Protein AF-A0A3D4MZU9-F1 (afdb_monomer)

pLDDT: mean 85.78, std 11.9, range [42.62, 98.44]

Solvent-accessible surface area (backbone atoms only — not comparable to full-atom values): 7388 Å² total; per-residue (Å²): 130,83,87,78,62,88,50,72,65,44,49,51,49,54,49,51,52,51,52,34,48,52,43,51,52,51,44,34,46,37,41,70,75,66,67,46,48,72,67,57,45,44,50,48,38,36,73,75,36,72,46,56,67,74,60,46,55,53,49,51,52,49,32,68,32,83,90,38,40,87,47,55,64,51,58,54,53,51,51,50,55,53,49,53,52,51,60,75,42,56,84,45,66,69,53,43,52,52,51,52,44,58,66,61,71,62,59,68,48,74,52,54,49,19,59,76,68,77,40,86,66,75,64,97,84,69,128

Radius of gyration: 18.61 Å; Cα contacts (8 Å, |Δi|>4): 81; chains: 1; bounding box: 37×52×40 Å

Sequence (127 aa):
MIDWIEDINDEIQALLRRYQSSVATQAAWRINMENLSDAEAYAYMRDIGAMQEPRIKGRIHMARHPFRSGFISSYFYGNEAVRRVRLAVGDDPIRRKAFVAELYGKMHSPESLCLALGVPYRSYGDK

Foldseek 3Di:
DPPPPPDPVSVVVVVLVVQLLVQLLVLLCCVLPVVDDLVRSLCSSCVRSVDDPVVSVVSNCQSPDPVRVVCSVVVVVVVVVLVVLDVVLPPVPVSVVVSCCVVPVPPQDQCNVCVVVVHDDDDPPRD

Mean predicted aligned error: 8.12 Å

Structure (mmCIF, N/CA/C/O backbone):
data_AF-A0A3D4MZU9-F1
#
_entry.id   AF-A0A3D4MZU9-F1
#
loop_
_atom_site.group_PDB
_atom_site.id
_atom_site.type_symbol
_atom_site.label_atom_id
_atom_site.label_alt_id
_atom_site.label_comp_id
_atom_site.label_asym_id
_atom_site.label_entity_id
_atom_site.label_seq_id
_atom_site.pdbx_PDB_ins_code
_atom_site.Cartn_x
_atom_site.Cartn_y
_atom_site.Cartn_z
_atom_site.occupancy
_atom_site.B_iso_or_equiv
_atom_site.auth_seq_id
_atom_site.auth_comp_id
_atom_site.auth_asym_id
_atom_site.auth_atom_id
_atom_site.pdbx_PDB_model_num
ATOM 1 N N . MET A 1 1 ? 12.922 -3.437 -8.428 1.00 46.97 1 MET A N 1
ATOM 2 C CA . MET A 1 1 ? 13.079 -4.189 -7.168 1.00 46.97 1 MET A CA 1
ATOM 3 C C . MET A 1 1 ? 14.543 -4.552 -7.157 1.00 46.97 1 MET A C 1
ATOM 5 O O . MET A 1 1 ? 14.996 -5.036 -8.181 1.00 46.97 1 MET A O 1
ATOM 9 N N . ILE A 1 2 ? 15.291 -4.129 -6.146 1.00 42.62 2 ILE A N 1
ATOM 10 C CA . ILE A 1 2 ? 16.720 -4.442 -6.065 1.00 42.62 2 ILE A CA 1
ATOM 11 C C . ILE A 1 2 ? 16.785 -5.961 -5.832 1.00 42.62 2 ILE A C 1
ATOM 13 O O . ILE A 1 2 ? 16.032 -6.439 -4.983 1.00 42.62 2 ILE A O 1
ATOM 17 N N . ASP A 1 3 ? 17.561 -6.695 -6.628 1.00 54.19 3 ASP A N 1
ATOM 18 C CA . ASP A 1 3 ? 17.583 -8.169 -6.712 1.00 54.19 3 ASP A CA 1
ATOM 19 C C . ASP A 1 3 ? 18.199 -8.850 -5.468 1.00 54.19 3 ASP A C 1
ATOM 21 O O . ASP A 1 3 ? 19.124 -9.643 -5.571 1.00 54.19 3 ASP A O 1
ATOM 25 N N . TRP A 1 4 ? 17.691 -8.549 -4.272 1.00 69.56 4 TRP A N 1
ATOM 26 C CA . TRP A 1 4 ? 18.062 -9.224 -3.020 1.00 69.56 4 TRP A CA 1
ATOM 27 C C . TRP A 1 4 ? 17.164 -10.447 -2.802 1.00 69.56 4 TRP A C 1
ATOM 29 O O . TRP A 1 4 ? 16.395 -10.496 -1.844 1.00 69.56 4 TRP A O 1
ATOM 39 N N . ILE A 1 5 ? 17.155 -11.366 -3.765 1.00 82.06 5 ILE A N 1
ATOM 40 C CA . ILE A 1 5 ? 16.622 -12.715 -3.562 1.00 82.06 5 ILE A CA 1
ATOM 41 C C . ILE A 1 5 ? 17.816 -13.644 -3.704 1.00 82.06 5 ILE A C 1
ATOM 43 O O . ILE A 1 5 ? 18.263 -13.903 -4.820 1.00 82.06 5 ILE A O 1
ATOM 47 N N . GLU A 1 6 ? 18.365 -14.065 -2.571 1.00 89.31 6 GLU A N 1
ATOM 48 C CA . GLU A 1 6 ? 19.563 -14.902 -2.522 1.00 89.31 6 GLU A CA 1
ATOM 49 C C . GLU A 1 6 ? 19.193 -16.377 -2.335 1.00 89.31 6 GLU A C 1
ATOM 51 O O . GLU A 1 6 ? 19.885 -17.257 -2.850 1.00 89.31 6 GLU A O 1
ATOM 56 N N . ASP A 1 7 ? 18.079 -16.655 -1.648 1.00 91.69 7 ASP A N 1
ATOM 57 C CA . ASP A 1 7 ? 17.612 -18.011 -1.379 1.00 91.69 7 ASP A CA 1
ATOM 58 C C . ASP A 1 7 ? 16.073 -18.172 -1.390 1.00 91.69 7 ASP A C 1
ATOM 60 O O . ASP A 1 7 ? 15.294 -17.244 -1.628 1.00 91.69 7 ASP A O 1
ATOM 64 N N . ILE A 1 8 ? 15.621 -19.399 -1.110 1.00 94.06 8 ILE A N 1
ATOM 65 C CA . ILE A 1 8 ? 14.196 -19.749 -1.034 1.00 94.06 8 ILE A CA 1
ATOM 66 C C . ILE A 1 8 ? 13.451 -19.017 0.095 1.00 94.06 8 ILE A C 1
ATOM 68 O O . ILE A 1 8 ? 12.247 -18.772 -0.014 1.00 94.06 8 ILE A O 1
ATOM 72 N N . ASN A 1 9 ? 14.131 -18.648 1.181 1.00 93.69 9 ASN A N 1
ATOM 73 C CA . ASN A 1 9 ? 13.515 -17.916 2.284 1.00 93.69 9 ASN A CA 1
ATOM 74 C C . ASN A 1 9 ? 13.192 -16.484 1.852 1.00 93.69 9 ASN A C 1
ATOM 76 O O . ASN A 1 9 ? 12.113 -15.978 2.178 1.00 93.69 9 ASN A O 1
ATOM 80 N N . ASP A 1 10 ? 14.072 -15.860 1.068 1.00 90.88 10 ASP A N 1
ATOM 81 C CA . ASP A 1 10 ? 13.823 -14.549 0.470 1.00 90.88 10 ASP A CA 1
ATOM 82 C C . ASP A 1 10 ? 12.649 -14.587 -0.509 1.00 90.88 10 ASP A C 1
ATOM 84 O O . ASP A 1 10 ? 11.795 -13.693 -0.488 1.00 90.88 10 ASP A O 1
ATOM 88 N N . GLU A 1 11 ? 12.545 -15.639 -1.327 1.00 91.12 11 GLU A N 1
ATOM 89 C CA . GLU A 1 11 ? 11.398 -15.836 -2.220 1.00 91.12 11 GLU A CA 1
ATOM 90 C C . GLU A 1 11 ? 10.085 -15.947 -1.439 1.00 91.12 11 GLU A C 1
ATOM 92 O O . GLU A 1 11 ? 9.122 -15.221 -1.724 1.00 91.12 11 GLU A O 1
ATOM 97 N N . ILE A 1 12 ? 10.051 -16.806 -0.414 1.00 94.00 12 ILE A N 1
ATOM 98 C CA . ILE A 1 12 ? 8.886 -16.983 0.462 1.00 94.00 12 ILE A CA 1
ATOM 99 C C . ILE A 1 12 ? 8.522 -15.654 1.123 1.00 94.00 12 ILE A C 1
ATOM 101 O O . ILE A 1 12 ? 7.354 -15.254 1.126 1.00 94.00 12 ILE A O 1
ATOM 105 N N . GLN A 1 13 ? 9.510 -14.927 1.637 1.00 90.94 13 GLN A N 1
ATOM 106 C CA . GLN A 1 13 ? 9.285 -13.652 2.298 1.00 90.94 13 GLN A CA 1
ATOM 107 C C . GLN A 1 13 ? 8.788 -12.577 1.320 1.00 90.94 13 GLN A C 1
ATOM 109 O O . GLN A 1 13 ? 7.901 -11.783 1.654 1.00 90.94 13 GLN A O 1
ATOM 114 N N . ALA A 1 14 ? 9.306 -12.546 0.092 1.00 88.62 14 ALA A N 1
ATOM 115 C CA . ALA A 1 14 ? 8.844 -11.640 -0.952 1.00 88.62 14 ALA A CA 1
ATOM 116 C C . ALA A 1 14 ? 7.389 -11.935 -1.347 1.00 88.62 14 ALA A C 1
ATOM 118 O O . ALA A 1 14 ? 6.598 -11.001 -1.531 1.00 88.62 14 ALA A O 1
ATOM 119 N N . LEU A 1 15 ? 7.016 -13.212 -1.450 1.00 91.00 15 LEU A N 1
ATOM 120 C CA . LEU A 1 15 ? 5.646 -13.642 -1.728 1.00 91.00 15 LEU A CA 1
ATOM 121 C C . LEU A 1 15 ? 4.703 -13.300 -0.569 1.00 91.00 15 LEU A C 1
ATOM 123 O O . LEU A 1 15 ? 3.666 -12.670 -0.800 1.00 91.00 15 LEU A O 1
ATOM 127 N N . LEU A 1 16 ? 5.091 -13.599 0.674 1.00 93.69 16 LEU A N 1
ATOM 128 C CA . LEU A 1 16 ? 4.317 -13.255 1.868 1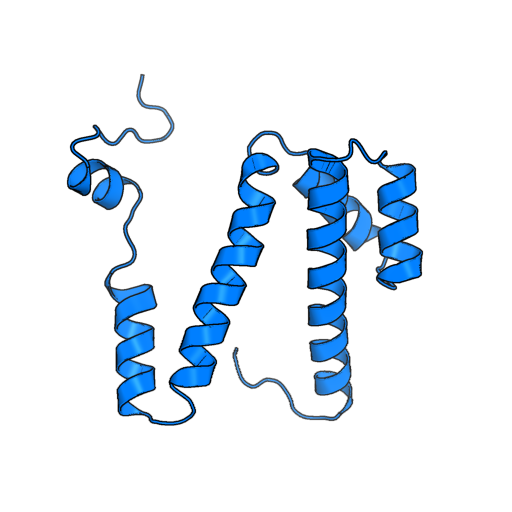.00 93.69 16 LEU A CA 1
ATOM 129 C C . LEU A 1 16 ? 4.090 -11.741 1.968 1.00 93.69 16 LEU A C 1
ATOM 131 O O . LEU A 1 16 ? 2.974 -11.290 2.230 1.00 93.69 16 LEU A O 1
ATOM 135 N N . ARG A 1 17 ? 5.112 -10.922 1.687 1.00 90.38 17 ARG A N 1
ATOM 136 C CA . ARG A 1 17 ? 4.979 -9.456 1.681 1.00 90.38 17 ARG A CA 1
ATOM 137 C C . ARG A 1 17 ? 4.013 -8.953 0.613 1.00 90.38 17 ARG A C 1
ATOM 139 O O . ARG A 1 17 ? 3.269 -8.007 0.894 1.00 90.38 17 ARG A O 1
ATOM 146 N N . ARG A 1 18 ? 4.007 -9.553 -0.584 1.00 87.38 18 ARG A N 1
ATOM 147 C CA . ARG A 1 18 ? 3.047 -9.213 -1.651 1.00 87.38 18 ARG A CA 1
ATOM 148 C C . ARG A 1 18 ? 1.630 -9.576 -1.227 1.00 87.38 18 ARG A C 1
ATOM 150 O O . ARG A 1 18 ? 0.767 -8.704 -1.253 1.00 87.38 18 ARG A O 1
ATOM 157 N N . TYR A 1 19 ? 1.430 -10.799 -0.740 1.00 93.12 19 TYR A N 1
ATOM 158 C CA . TYR A 1 19 ? 0.147 -11.263 -0.216 1.00 93.12 19 TYR A CA 1
ATOM 159 C C . TYR A 1 19 ? -0.396 -10.335 0.880 1.00 93.12 19 TYR A C 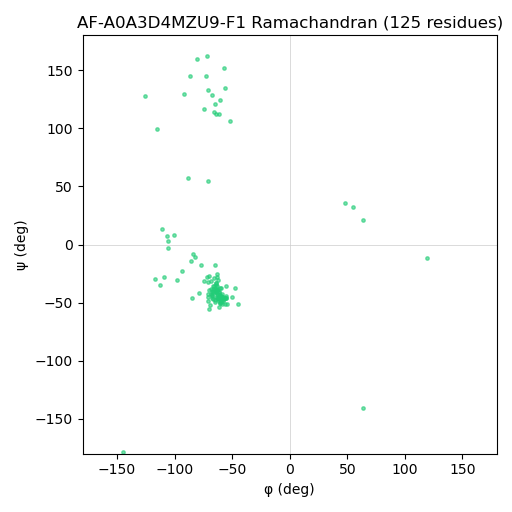1
ATOM 161 O O . TYR A 1 19 ? -1.501 -9.804 0.779 1.00 93.12 19 TYR A O 1
ATOM 169 N N . GLN A 1 20 ? 0.428 -10.029 1.881 1.00 94.69 20 GLN A N 1
ATOM 170 C CA . GLN A 1 20 ? 0.060 -9.124 2.968 1.00 94.69 20 GLN A CA 1
ATOM 171 C C . GLN A 1 20 ? -0.236 -7.700 2.493 1.00 94.69 20 GLN A C 1
ATOM 173 O O . GLN A 1 20 ? -1.034 -6.996 3.108 1.00 94.69 20 GLN A O 1
ATOM 178 N N . SER A 1 21 ? 0.414 -7.242 1.423 1.00 89.50 21 SER A N 1
ATOM 179 C CA . SER A 1 21 ? 0.106 -5.938 0.831 1.00 89.50 21 SER A CA 1
ATOM 180 C C . SER A 1 21 ? -1.281 -5.943 0.191 1.00 89.50 21 SER A C 1
ATOM 182 O O . SER A 1 21 ? -2.048 -5.019 0.443 1.00 89.50 21 SER A O 1
ATOM 184 N N . SER A 1 22 ? -1.646 -7.007 -0.529 1.00 89.06 22 SER A N 1
ATOM 185 C CA . SER A 1 22 ? -2.991 -7.175 -1.094 1.00 89.06 22 SER A CA 1
ATOM 186 C C . SER A 1 22 ? -4.074 -7.215 -0.013 1.00 89.06 22 SER A C 1
ATOM 188 O O . SER A 1 22 ? -5.063 -6.490 -0.115 1.00 89.06 22 SER A O 1
ATOM 190 N N . VAL A 1 23 ? -3.860 -7.981 1.064 1.00 94.75 23 VAL A N 1
ATOM 191 C CA . VAL A 1 23 ? -4.786 -8.033 2.210 1.00 94.75 23 VAL A CA 1
ATOM 192 C C . VAL A 1 23 ? -4.928 -6.655 2.865 1.00 94.75 23 VAL A C 1
ATOM 194 O O . VAL A 1 23 ? -6.040 -6.223 3.154 1.00 94.75 23 VAL A O 1
ATOM 197 N N . ALA A 1 24 ? -3.829 -5.917 3.058 1.00 92.75 24 ALA A N 1
ATOM 198 C CA . ALA A 1 24 ? -3.880 -4.573 3.638 1.00 92.75 24 ALA A CA 1
ATOM 199 C C . ALA A 1 24 ? -4.629 -3.570 2.742 1.00 92.75 24 ALA A C 1
ATOM 201 O O . ALA A 1 24 ? -5.366 -2.727 3.251 1.00 92.75 24 ALA A O 1
ATOM 202 N N . THR A 1 25 ? -4.467 -3.663 1.420 1.00 90.00 25 THR A N 1
ATOM 203 C CA . THR A 1 25 ? -5.226 -2.854 0.458 1.00 90.00 25 THR A CA 1
AT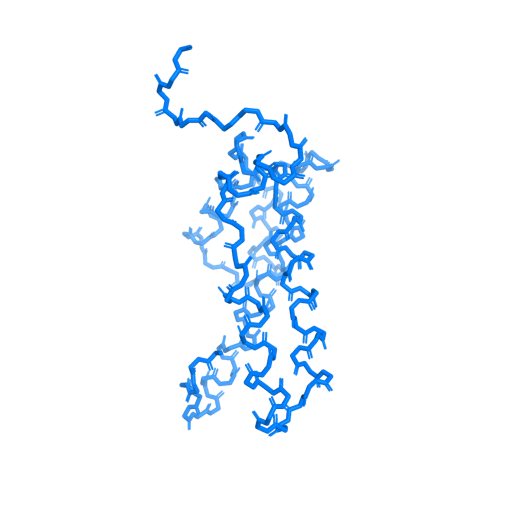OM 204 C C . THR A 1 25 ? -6.717 -3.164 0.534 1.00 90.00 25 THR A C 1
ATOM 206 O O . THR A 1 25 ? -7.521 -2.235 0.604 1.00 90.00 25 THR A O 1
ATOM 209 N N . GLN A 1 26 ? -7.093 -4.446 0.564 1.00 91.50 26 GLN A N 1
ATOM 210 C CA . GLN A 1 26 ? -8.494 -4.834 0.697 1.00 91.50 26 GLN A CA 1
ATOM 211 C C . GLN A 1 26 ? -9.065 -4.348 2.031 1.00 91.50 26 GLN A C 1
ATOM 213 O O . GLN A 1 26 ? -10.111 -3.710 2.038 1.00 91.50 26 GLN A O 1
ATOM 218 N N . ALA A 1 27 ? -8.353 -4.550 3.144 1.00 94.62 27 ALA A N 1
ATOM 219 C CA . ALA A 1 27 ? -8.761 -4.052 4.455 1.00 94.62 27 ALA A CA 1
ATOM 220 C C . ALA A 1 27 ? -9.000 -2.536 4.440 1.00 94.62 27 ALA A C 1
ATOM 222 O O . ALA A 1 27 ? -10.019 -2.072 4.939 1.00 94.62 27 ALA A O 1
ATOM 223 N N . ALA A 1 28 ? -8.106 -1.764 3.818 1.00 92.56 28 ALA A N 1
ATOM 224 C CA . ALA A 1 28 ? -8.268 -0.321 3.710 1.00 92.56 28 ALA A CA 1
ATOM 225 C C . ALA A 1 28 ? -9.478 0.089 2.857 1.00 92.56 28 ALA A C 1
ATOM 227 O O . ALA A 1 28 ? -10.144 1.066 3.193 1.00 92.56 28 ALA A O 1
ATOM 228 N N . TRP A 1 29 ? -9.792 -0.649 1.787 1.00 89.31 29 TRP A N 1
ATOM 229 C CA . TRP A 1 29 ? -11.021 -0.427 1.025 1.00 89.31 29 TRP A CA 1
ATOM 230 C C . TRP A 1 29 ? -12.259 -0.723 1.879 1.00 89.31 29 TRP A C 1
ATOM 232 O O . TRP A 1 29 ? -13.131 0.132 1.985 1.00 89.31 29 TRP A O 1
ATOM 242 N N . ARG A 1 30 ? -12.296 -1.862 2.581 1.00 92.88 30 ARG A N 1
ATOM 243 C CA . ARG A 1 30 ? -13.422 -2.235 3.457 1.00 92.88 30 ARG A CA 1
ATOM 244 C C . ARG A 1 30 ? -13.630 -1.226 4.591 1.00 92.88 30 ARG A C 1
ATOM 246 O O . ARG A 1 30 ? -14.750 -0.821 4.872 1.00 92.88 30 ARG A O 1
ATOM 253 N N . ILE A 1 31 ? -12.543 -0.748 5.194 1.00 94.25 31 ILE A N 1
ATOM 254 C CA . ILE A 1 31 ? -12.548 0.317 6.208 1.00 94.25 31 ILE A CA 1
ATOM 255 C C . ILE A 1 31 ? -13.231 1.592 5.692 1.00 94.25 31 ILE A C 1
ATOM 257 O O . ILE A 1 31 ? -14.017 2.195 6.419 1.00 94.25 31 ILE A O 1
ATOM 261 N N . ASN A 1 32 ? -12.903 2.015 4.467 1.00 90.25 32 ASN A N 1
ATOM 262 C CA . ASN A 1 32 ? -13.299 3.321 3.931 1.00 90.25 32 ASN A CA 1
ATOM 263 C C . ASN A 1 32 ? -14.595 3.303 3.113 1.00 90.25 32 ASN A C 1
ATOM 265 O O . ASN A 1 32 ? -15.213 4.350 2.960 1.00 90.25 32 ASN A O 1
ATOM 269 N N . MET A 1 33 ? -14.984 2.149 2.570 1.00 89.31 33 MET A N 1
ATOM 270 C CA . MET A 1 33 ? -16.131 2.010 1.663 1.00 89.31 33 MET A CA 1
ATOM 271 C C . MET A 1 33 ? -17.231 1.115 2.234 1.00 89.31 33 MET A C 1
ATOM 273 O O . MET A 1 33 ? -18.399 1.334 1.936 1.00 89.31 33 MET A O 1
ATOM 277 N N . GLU A 1 34 ? -16.882 0.135 3.073 1.00 92.25 34 GLU A N 1
ATOM 278 C CA . GLU A 1 34 ? -17.845 -0.779 3.709 1.00 92.25 34 GLU A CA 1
ATOM 279 C C . GLU A 1 34 ? -18.072 -0.470 5.195 1.00 92.25 34 GLU A C 1
ATOM 281 O O . GLU A 1 34 ? -18.798 -1.195 5.867 1.00 92.25 34 GLU A O 1
ATOM 286 N 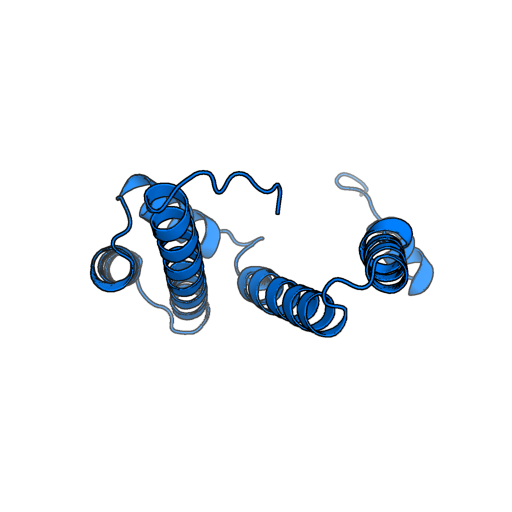N . ASN A 1 35 ? -17.454 0.592 5.725 1.00 92.19 35 ASN A N 1
ATOM 287 C CA . ASN A 1 35 ? -17.516 0.970 7.141 1.00 92.19 35 ASN A CA 1
ATOM 288 C C . ASN A 1 35 ? -17.085 -0.144 8.111 1.00 92.19 35 ASN A C 1
ATOM 290 O O . ASN A 1 35 ? -17.575 -0.209 9.238 1.00 92.19 35 ASN A O 1
ATOM 294 N N . LEU A 1 36 ? -16.145 -1.000 7.696 1.00 96.38 36 LEU A N 1
ATOM 295 C CA . LEU A 1 36 ? -15.608 -2.056 8.556 1.00 96.38 36 LEU A CA 1
ATOM 296 C C . LEU A 1 36 ? -15.032 -1.456 9.842 1.00 96.38 36 LEU A C 1
ATOM 298 O O . LEU A 1 36 ? -14.287 -0.475 9.767 1.00 96.38 36 LEU A O 1
ATOM 302 N N . SER A 1 37 ? -15.331 -2.031 11.006 1.00 97.62 37 SER A N 1
ATOM 303 C CA . SER A 1 37 ? -14.774 -1.564 12.279 1.00 97.62 37 SER A CA 1
ATOM 304 C C . SER A 1 37 ? -13.284 -1.903 12.409 1.00 97.62 37 SER A C 1
ATOM 306 O O . SER A 1 37 ? -12.751 -2.777 11.722 1.00 97.62 37 SER A O 1
ATOM 308 N N . ASP A 1 38 ? -12.589 -1.230 13.328 1.00 97.31 38 ASP A N 1
ATOM 309 C CA . ASP A 1 38 ? -11.165 -1.490 13.572 1.00 97.31 38 ASP A CA 1
ATOM 310 C C . ASP A 1 38 ? -10.924 -2.913 14.111 1.00 97.31 38 ASP A C 1
ATOM 312 O O . ASP A 1 38 ? -9.926 -3.540 13.759 1.00 97.31 38 ASP A O 1
ATOM 316 N N . ALA A 1 39 ? -11.858 -3.455 14.902 1.00 98.25 39 ALA A N 1
ATOM 317 C CA . ALA A 1 39 ? -11.791 -4.825 15.411 1.00 98.25 39 ALA A CA 1
ATOM 318 C C . ALA A 1 39 ? -11.937 -5.864 14.286 1.00 98.25 39 ALA A C 1
ATOM 320 O O . ALA A 1 39 ? -11.157 -6.815 14.212 1.00 98.25 39 ALA A O 1
ATOM 321 N N . GLU A 1 40 ? -12.886 -5.659 13.371 1.00 98.38 40 GLU A N 1
ATOM 322 C CA . GLU A 1 40 ? -13.073 -6.531 12.205 1.00 98.38 40 GLU A CA 1
ATOM 323 C C . GLU A 1 40 ? -11.888 -6.445 11.241 1.00 98.38 40 GLU A C 1
ATOM 325 O O . GLU A 1 40 ? -11.405 -7.468 10.753 1.00 98.38 40 GLU A O 1
ATOM 330 N N . ALA A 1 41 ? -11.369 -5.238 10.995 1.00 97.62 41 ALA A N 1
ATOM 331 C CA . ALA A 1 41 ? -10.186 -5.044 10.165 1.00 97.62 41 ALA A CA 1
ATOM 332 C C . ALA A 1 41 ? -8.941 -5.700 10.780 1.00 97.62 41 ALA A C 1
ATOM 334 O O . ALA A 1 41 ? -8.132 -6.289 10.056 1.00 97.62 41 ALA A O 1
ATOM 335 N N . TYR A 1 42 ? -8.797 -5.624 12.107 1.00 98.44 42 TYR A N 1
ATOM 336 C CA . TYR A 1 42 ? -7.729 -6.294 12.838 1.00 98.44 42 TYR A CA 1
ATOM 337 C C . TYR A 1 42 ? -7.813 -7.811 12.662 1.00 98.44 42 TYR A C 1
ATOM 339 O O . TYR A 1 42 ? -6.839 -8.423 12.222 1.00 98.44 42 TYR A O 1
ATOM 347 N N . ALA A 1 43 ? -8.977 -8.405 12.950 1.00 98.44 43 ALA A N 1
ATOM 348 C CA . ALA A 1 43 ? -9.202 -9.842 12.807 1.00 98.44 43 ALA A CA 1
ATOM 349 C C . ALA A 1 43 ? -8.935 -10.303 11.369 1.00 98.44 43 ALA A C 1
ATOM 351 O O . ALA A 1 43 ? -8.166 -11.234 11.152 1.00 98.44 43 ALA A O 1
ATOM 352 N N . TYR A 1 44 ? -9.457 -9.580 10.377 1.00 98.25 44 TYR A N 1
ATOM 353 C CA . TYR A 1 44 ? -9.225 -9.879 8.968 1.00 98.25 44 TYR A CA 1
ATOM 354 C C . TYR A 1 44 ? -7.729 -9.864 8.599 1.00 98.25 44 TYR A C 1
ATOM 356 O O . TYR A 1 44 ? -7.232 -10.810 7.993 1.00 98.25 44 TYR A O 1
ATOM 364 N N . MET A 1 45 ? -6.969 -8.835 8.988 1.00 98.19 45 MET A N 1
ATOM 365 C CA . MET A 1 45 ? -5.536 -8.771 8.660 1.00 98.19 45 MET A CA 1
ATOM 366 C C . MET A 1 45 ? -4.677 -9.774 9.444 1.00 98.19 45 MET A C 1
ATOM 368 O O . MET A 1 45 ? -3.639 -10.202 8.932 1.00 98.19 45 MET A O 1
ATOM 372 N N . ARG A 1 46 ? -5.094 -10.161 10.654 1.00 98.38 46 ARG A N 1
ATOM 373 C CA . ARG A 1 46 ? -4.456 -11.224 11.439 1.00 98.38 46 ARG A CA 1
ATOM 374 C C . ARG A 1 46 ? -4.714 -12.590 10.806 1.00 98.38 46 ARG A C 1
ATOM 376 O O . ARG A 1 46 ? -3.759 -13.285 10.480 1.00 98.38 46 ARG A O 1
ATOM 383 N N . ASP A 1 47 ? -5.981 -12.935 10.601 1.00 98.12 47 ASP A N 1
ATOM 384 C CA . ASP A 1 47 ? -6.412 -14.291 10.244 1.00 98.12 47 ASP A CA 1
ATOM 385 C C . ASP A 1 47 ? -6.186 -14.585 8.763 1.00 98.12 47 ASP A C 1
ATOM 387 O O . ASP A 1 47 ? -5.691 -15.649 8.407 1.00 98.12 47 ASP A O 1
ATOM 391 N N . ILE A 1 48 ? -6.484 -13.616 7.894 1.00 97.75 48 ILE A N 1
ATOM 392 C CA . ILE A 1 48 ? -6.262 -13.761 6.454 1.00 97.75 48 ILE A CA 1
ATOM 393 C C . ILE A 1 48 ? -4.827 -13.382 6.114 1.00 97.75 48 ILE A C 1
ATOM 395 O O . ILE A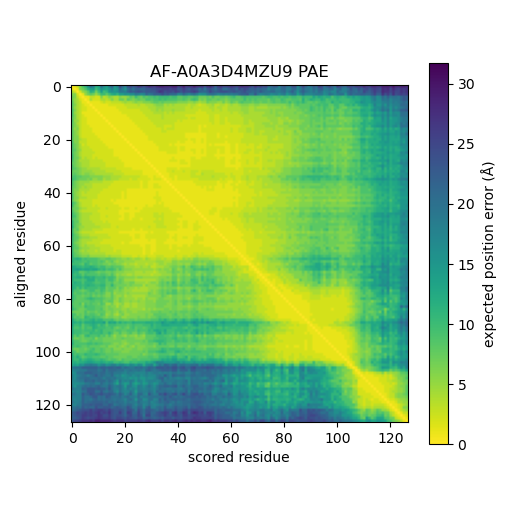 1 48 ? -4.150 -14.104 5.396 1.00 97.75 48 ILE A O 1
ATOM 399 N N . GLY A 1 49 ? -4.324 -12.263 6.635 1.00 96.12 49 GLY A N 1
ATOM 400 C CA . GLY A 1 49 ? -3.006 -11.744 6.263 1.00 96.12 49 GLY A CA 1
ATOM 401 C C . GLY A 1 49 ? -1.815 -12.372 6.988 1.00 96.12 49 GLY A C 1
ATOM 402 O O . GLY A 1 49 ? -0.680 -12.076 6.611 1.00 96.12 49 GLY A O 1
ATOM 403 N N . ALA A 1 50 ? -2.025 -13.172 8.039 1.00 96.62 50 ALA A N 1
ATOM 404 C CA . ALA A 1 50 ? -0.956 -13.634 8.932 1.00 96.62 50 ALA A CA 1
ATOM 405 C C . ALA A 1 50 ? -0.032 -12.479 9.385 1.00 96.62 50 ALA A C 1
ATOM 407 O O . ALA A 1 50 ? 1.193 -12.613 9.452 1.00 96.62 50 ALA A O 1
ATOM 408 N N . MET A 1 51 ? -0.602 -11.283 9.589 1.00 97.75 51 MET A N 1
ATOM 409 C CA . MET A 1 51 ? 0.171 -10.084 9.909 1.00 97.75 51 MET A CA 1
ATOM 410 C C . MET A 1 51 ? 0.421 -9.965 11.408 1.00 97.75 51 MET A C 1
ATOM 412 O O . MET A 1 51 ? -0.434 -10.266 12.233 1.00 97.75 51 MET A O 1
ATOM 416 N N . GLN A 1 52 ? 1.592 -9.435 11.750 1.00 97.38 52 GLN A N 1
ATOM 417 C CA . GLN A 1 52 ? 1.944 -9.094 13.124 1.00 97.38 52 GLN A CA 1
ATOM 418 C C . GLN A 1 52 ? 1.180 -7.850 13.595 1.00 97.38 52 GLN A C 1
ATOM 420 O O . GLN A 1 52 ? 0.987 -6.900 12.830 1.00 97.38 52 GLN A O 1
ATOM 425 N N . GLU A 1 53 ? 0.813 -7.824 14.875 1.00 97.81 53 GLU A N 1
ATOM 426 C CA . GLU A 1 53 ? 0.013 -6.758 15.489 1.00 97.81 53 GLU A CA 1
ATOM 427 C C . GLU A 1 53 ? 0.534 -5.331 15.209 1.00 97.81 53 GLU A C 1
ATOM 429 O O . GLU A 1 53 ? -0.275 -4.485 14.808 1.00 97.81 53 GLU A O 1
ATOM 434 N N . PRO A 1 54 ? 1.846 -5.025 15.320 1.00 97.44 54 PRO A N 1
ATOM 435 C CA . PRO A 1 54 ? 2.346 -3.682 15.019 1.00 97.44 54 PRO A CA 1
ATOM 436 C C . PRO A 1 54 ? 2.065 -3.247 13.576 1.00 97.44 54 PRO A C 1
ATOM 438 O O . PRO A 1 54 ? 1.713 -2.094 13.318 1.00 97.44 54 PRO A O 1
ATOM 441 N N . ARG A 1 55 ? 2.162 -4.182 12.622 1.00 95.44 55 ARG A N 1
ATOM 442 C CA . ARG A 1 55 ? 1.864 -3.912 11.213 1.00 95.44 55 ARG A CA 1
ATOM 443 C C . ARG A 1 55 ? 0.378 -3.640 11.021 1.00 95.44 55 ARG A C 1
ATOM 445 O O . ARG A 1 55 ? 0.041 -2.694 10.316 1.00 95.44 55 ARG A O 1
ATOM 452 N N . ILE A 1 56 ? -0.489 -4.430 11.654 1.00 98.19 56 ILE A N 1
ATOM 453 C CA . ILE A 1 56 ? -1.946 -4.261 11.578 1.00 98.19 56 ILE A CA 1
ATOM 454 C C . ILE A 1 56 ? -2.344 -2.870 12.078 1.00 98.19 56 ILE A C 1
ATOM 456 O O . ILE A 1 56 ? -2.997 -2.126 11.346 1.00 98.19 56 ILE A O 1
ATOM 460 N N . LYS A 1 57 ? -1.876 -2.475 13.269 1.00 97.50 57 LYS A N 1
ATOM 461 C CA . LYS A 1 57 ? -2.153 -1.148 13.846 1.00 97.50 57 LYS A CA 1
ATOM 462 C C . LYS A 1 57 ? -1.737 -0.018 12.904 1.00 97.50 57 LYS A C 1
ATOM 464 O O . LYS A 1 57 ? -2.524 0.890 12.645 1.00 97.50 57 LYS A O 1
ATOM 469 N N . GLY A 1 58 ? -0.539 -0.111 12.321 1.00 95.25 58 GLY A N 1
ATOM 470 C CA . GLY A 1 58 ? -0.064 0.868 11.341 1.00 95.25 58 GLY A CA 1
ATOM 471 C C . GLY A 1 58 ? -0.944 0.954 10.087 1.00 95.25 58 GLY A C 1
ATOM 472 O O . GLY A 1 58 ? -1.174 2.048 9.569 1.00 95.25 58 GLY A O 1
ATOM 473 N N . ARG A 1 59 ? -1.481 -0.175 9.604 1.00 94.38 59 ARG A N 1
ATOM 474 C CA . ARG A 1 59 ? -2.382 -0.197 8.438 1.00 94.38 59 ARG A CA 1
ATOM 475 C C . ARG A 1 59 ? -3.752 0.394 8.742 1.00 94.38 59 ARG A C 1
ATOM 477 O O . ARG A 1 59 ? -4.226 1.177 7.925 1.00 94.38 59 ARG A O 1
ATOM 484 N N . ILE A 1 60 ? -4.341 0.089 9.900 1.00 96.06 60 ILE A N 1
ATOM 485 C CA . ILE A 1 60 ? -5.608 0.704 10.331 1.00 96.06 60 ILE A CA 1
ATOM 486 C C . ILE A 1 60 ? -5.429 2.218 10.464 1.00 96.06 60 ILE A C 1
ATOM 488 O O . ILE A 1 60 ? -6.190 2.978 9.871 1.00 96.06 60 ILE A O 1
ATOM 492 N N . HIS A 1 61 ? -4.370 2.662 11.148 1.00 94.69 61 HIS A N 1
ATOM 493 C CA . HIS A 1 61 ? -4.083 4.087 11.314 1.00 94.69 61 HIS A CA 1
ATOM 494 C C . HIS A 1 61 ? -3.944 4.809 9.965 1.00 94.69 61 HIS A C 1
ATOM 496 O O . HIS A 1 61 ? -4.563 5.846 9.739 1.00 94.69 61 HIS A O 1
ATOM 502 N N . MET A 1 62 ? -3.188 4.227 9.028 1.00 91.31 62 MET A N 1
ATOM 503 C CA . MET A 1 62 ? -3.055 4.767 7.673 1.00 91.31 62 MET A CA 1
ATOM 504 C C . MET A 1 62 ? -4.399 4.805 6.932 1.00 91.31 62 MET A C 1
ATOM 506 O O . MET A 1 62 ? -4.675 5.783 6.242 1.00 91.31 62 MET A O 1
ATOM 510 N N . ALA A 1 63 ? -5.220 3.760 7.072 1.00 92.12 63 ALA A N 1
ATOM 511 C CA . ALA A 1 63 ? -6.513 3.647 6.408 1.00 92.12 63 ALA A CA 1
ATOM 512 C C . ALA A 1 63 ? -7.552 4.645 6.918 1.00 92.12 63 ALA A C 1
ATOM 514 O O . ALA A 1 63 ? -8.377 5.093 6.131 1.00 92.12 63 ALA A O 1
ATOM 515 N N . ARG A 1 64 ? -7.477 5.019 8.197 1.00 92.19 64 ARG A N 1
ATOM 516 C CA . ARG A 1 64 ? -8.354 6.011 8.832 1.00 92.19 64 ARG A CA 1
ATOM 517 C C . ARG A 1 64 ? -7.879 7.451 8.672 1.00 92.19 64 ARG A C 1
ATOM 519 O O . ARG A 1 64 ? -8.638 8.372 8.949 1.00 92.19 64 ARG A O 1
ATOM 526 N N . HIS A 1 65 ? -6.633 7.665 8.255 1.00 91.50 65 HIS A N 1
ATOM 527 C CA . HIS A 1 65 ? -6.074 9.006 8.169 1.00 91.50 65 HIS A CA 1
ATOM 528 C C . HIS A 1 65 ? -6.816 9.842 7.101 1.00 91.50 65 HIS A C 1
ATOM 530 O O . HIS A 1 65 ? -6.764 9.467 5.927 1.00 91.50 65 HIS A O 1
ATOM 536 N N . PRO A 1 66 ? -7.431 10.993 7.448 1.00 85.44 66 PRO A N 1
ATOM 537 C CA . PRO A 1 66 ? -8.314 11.750 6.548 1.00 85.44 66 PRO A CA 1
ATOM 538 C C . PRO A 1 66 ? -7.683 12.143 5.209 1.00 85.44 66 PRO A C 1
ATOM 540 O O . PRO A 1 66 ? -8.334 12.114 4.172 1.00 85.44 66 PRO A O 1
ATOM 543 N N . PHE A 1 67 ? -6.386 12.464 5.212 1.00 83.38 67 PHE A N 1
ATOM 544 C CA . PHE A 1 67 ? -5.661 12.840 3.993 1.00 83.38 67 PHE A CA 1
ATOM 545 C C . PHE A 1 67 ? -5.142 11.654 3.177 1.00 83.38 67 PHE A C 1
ATOM 547 O O . PHE A 1 67 ? -4.586 11.859 2.105 1.00 83.38 67 PHE A O 1
ATOM 554 N N . ARG A 1 68 ? -5.234 10.421 3.689 1.00 80.25 68 ARG A N 1
ATOM 555 C CA . ARG A 1 68 ? -4.725 9.226 2.995 1.00 80.25 68 ARG A CA 1
ATOM 556 C C . ARG A 1 68 ? -5.837 8.291 2.566 1.00 80.25 68 ARG A C 1
ATOM 558 O O . ARG A 1 68 ? -5.707 7.709 1.497 1.00 80.25 68 ARG A O 1
ATOM 565 N N . SER A 1 69 ? -6.906 8.174 3.350 1.00 81.38 69 SER A N 1
ATOM 566 C CA . SER A 1 69 ? -8.047 7.284 3.104 1.00 81.38 69 SER A CA 1
ATOM 567 C C . SER A 1 69 ? -8.541 7.329 1.655 1.00 81.38 69 SER A C 1
ATOM 569 O O . SER A 1 69 ? -8.591 6.292 0.994 1.00 81.38 69 SER A O 1
ATOM 571 N N . GLY A 1 70 ? -8.795 8.530 1.125 1.00 77.06 70 GLY A N 1
ATOM 572 C CA . GLY A 1 70 ? -9.269 8.737 -0.250 1.00 77.06 70 GLY A CA 1
ATOM 573 C C . GLY A 1 70 ? -8.278 8.333 -1.351 1.00 77.06 70 GLY A C 1
ATOM 574 O O . GLY A 1 70 ? -8.682 8.118 -2.489 1.00 77.06 70 GLY A O 1
ATOM 575 N N . PHE A 1 71 ? -6.993 8.179 -1.024 1.00 79.56 71 PHE A N 1
ATOM 576 C CA . PHE A 1 71 ? -5.931 7.845 -1.977 1.00 79.56 71 PHE A CA 1
ATOM 577 C C . PHE A 1 71 ? -5.447 6.396 -1.862 1.00 79.56 71 PHE A C 1
ATOM 579 O O . PHE A 1 71 ? -4.602 5.969 -2.641 1.00 79.56 71 PHE A O 1
ATOM 586 N N . ILE A 1 72 ? -5.948 5.588 -0.922 1.00 78.31 72 ILE A N 1
ATOM 587 C CA . ILE A 1 72 ? -5.403 4.229 -0.745 1.00 78.31 72 ILE A CA 1
ATOM 588 C C . ILE A 1 72 ? -5.618 3.346 -1.980 1.00 78.31 72 ILE A C 1
ATOM 590 O O . ILE A 1 72 ? -4.735 2.570 -2.354 1.00 78.31 72 ILE A O 1
ATOM 594 N N . SER A 1 73 ? -6.747 3.520 -2.663 1.00 72.44 73 SER A N 1
ATOM 595 C CA . SER A 1 73 ? -7.037 2.848 -3.931 1.00 72.44 73 SER A CA 1
ATOM 596 C C . SER A 1 73 ? -6.068 3.249 -5.051 1.00 72.44 73 SER A C 1
ATOM 598 O O . SER A 1 73 ? -5.717 2.402 -5.877 1.00 72.44 73 SER A O 1
ATOM 600 N N . SER A 1 74 ? -5.576 4.494 -5.065 1.00 74.56 74 SER A N 1
ATOM 601 C CA . SER A 1 74 ? -4.662 4.970 -6.108 1.00 74.56 74 SER A CA 1
ATOM 602 C C . SER A 1 74 ? -3.275 4.337 -5.994 1.00 74.56 74 SER A C 1
ATOM 604 O O . SER A 1 74 ? -2.673 4.031 -7.021 1.00 74.56 74 SER A O 1
ATOM 606 N N . TYR A 1 75 ? -2.799 4.021 -4.782 1.00 71.88 75 TYR A N 1
ATOM 607 C CA . TYR A 1 75 ? -1.549 3.267 -4.609 1.00 71.88 75 TYR A CA 1
ATOM 608 C C . TYR A 1 75 ? -1.636 1.858 -5.206 1.00 71.88 75 TYR A C 1
ATOM 610 O O . TYR A 1 75 ? -0.676 1.390 -5.819 1.00 71.88 75 TYR A O 1
ATOM 618 N N . PHE A 1 76 ? -2.781 1.183 -5.061 1.00 72.31 76 PHE A N 1
ATOM 619 C CA . PHE A 1 76 ? -2.986 -0.139 -5.655 1.00 72.31 76 PHE A CA 1
ATOM 620 C C . PHE A 1 76 ? -3.072 -0.065 -7.178 1.00 72.31 76 PHE A C 1
ATOM 622 O O . PHE A 1 76 ? -2.335 -0.764 -7.876 1.00 72.31 76 PHE A O 1
ATOM 629 N N . TYR A 1 77 ? -3.940 0.808 -7.691 1.00 76.69 77 TYR A N 1
ATOM 630 C CA . TYR A 1 77 ? -4.141 0.945 -9.128 1.00 76.69 77 TYR A CA 1
ATOM 631 C C . TYR A 1 77 ? -2.865 1.420 -9.835 1.00 76.69 77 TYR A C 1
ATOM 633 O O . TYR A 1 77 ? -2.489 0.871 -10.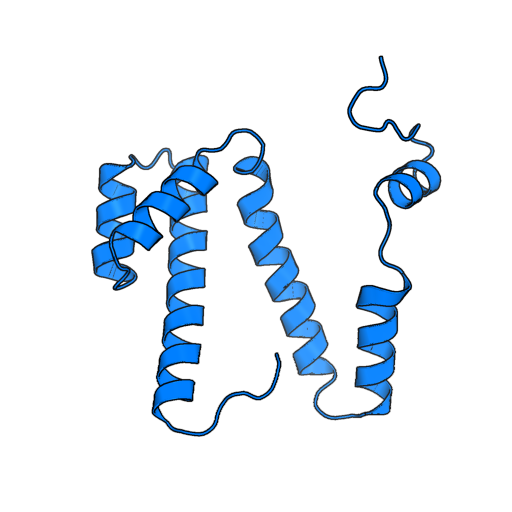870 1.00 76.69 77 TYR A O 1
ATOM 641 N N . GLY A 1 78 ? -2.147 2.372 -9.231 1.00 81.19 78 GLY A N 1
ATOM 642 C CA . GLY A 1 78 ? -0.848 2.840 -9.707 1.00 81.19 78 GLY A CA 1
ATOM 643 C C . GLY A 1 78 ? 0.193 1.721 -9.744 1.00 81.19 78 GLY A C 1
ATOM 644 O O . GLY A 1 78 ? 0.844 1.529 -10.770 1.00 81.19 78 GLY A O 1
ATOM 645 N N . ASN A 1 79 ? 0.307 0.922 -8.677 1.00 81.25 79 ASN A N 1
ATOM 646 C CA . ASN A 1 79 ? 1.215 -0.226 -8.657 1.00 81.25 79 ASN A CA 1
ATOM 647 C C . ASN A 1 79 ? 0.881 -1.253 -9.754 1.00 81.25 79 ASN A C 1
ATOM 649 O O . ASN A 1 79 ? 1.785 -1.722 -10.445 1.00 81.25 79 ASN A O 1
ATOM 653 N N . GLU A 1 80 ? -0.397 -1.583 -9.958 1.00 81.19 80 GLU A N 1
ATOM 654 C CA . GLU A 1 80 ? -0.806 -2.522 -11.009 1.00 81.19 80 GLU A CA 1
ATOM 655 C C . GLU A 1 80 ? -0.561 -1.980 -12.421 1.00 81.19 80 GLU A C 1
ATOM 657 O O . GLU A 1 80 ? -0.088 -2.725 -13.282 1.00 81.19 80 GLU A O 1
ATOM 662 N N . ALA A 1 81 ? -0.816 -0.692 -12.664 1.00 84.88 81 ALA A N 1
ATOM 663 C CA . ALA A 1 81 ? -0.513 -0.051 -13.941 1.00 84.88 81 ALA A CA 1
ATOM 664 C C . ALA A 1 81 ? 0.990 -0.138 -14.265 1.00 84.88 81 ALA A C 1
ATOM 666 O O . ALA A 1 81 ? 1.370 -0.621 -15.335 1.00 84.88 81 ALA A O 1
ATOM 667 N N . VAL A 1 82 ? 1.848 0.223 -13.305 1.00 86.06 82 VAL A N 1
ATOM 668 C CA . VAL A 1 82 ? 3.311 0.124 -13.434 1.00 86.06 82 VAL A CA 1
ATOM 669 C C . VAL A 1 82 ? 3.751 -1.332 -13.636 1.00 86.06 82 VAL A C 1
ATOM 671 O O . VAL A 1 82 ? 4.570 -1.618 -14.513 1.00 86.06 82 VAL A O 1
ATOM 674 N N . ARG A 1 83 ? 3.190 -2.283 -12.874 1.00 83.81 83 ARG A N 1
ATOM 675 C CA . ARG A 1 83 ? 3.517 -3.717 -12.978 1.00 83.81 83 ARG A CA 1
ATOM 676 C C . ARG A 1 83 ? 3.198 -4.281 -14.361 1.00 83.81 83 ARG A C 1
ATOM 678 O O . ARG A 1 83 ? 4.022 -5.017 -14.903 1.00 83.81 83 ARG A O 1
ATOM 685 N N . ARG A 1 84 ? 2.030 -3.954 -14.925 1.00 85.56 84 ARG A N 1
ATOM 686 C CA . ARG A 1 84 ? 1.601 -4.417 -16.257 1.00 85.56 84 ARG A CA 1
ATOM 687 C C . ARG A 1 84 ? 2.579 -3.976 -17.342 1.00 85.56 84 ARG A C 1
ATOM 689 O O . ARG A 1 84 ? 3.038 -4.817 -18.110 1.00 85.56 84 ARG A O 1
ATOM 696 N N . VAL A 1 85 ? 2.952 -2.695 -17.356 1.00 88.62 85 VAL A N 1
ATOM 697 C CA . VAL A 1 85 ? 3.922 -2.164 -18.328 1.00 88.62 85 VAL A CA 1
ATOM 698 C C . VAL A 1 85 ? 5.292 -2.814 -18.137 1.00 88.62 85 VAL A C 1
ATOM 700 O O . VAL A 1 85 ? 5.877 -3.285 -19.109 1.00 88.62 85 VAL A O 1
ATOM 703 N N . ARG A 1 86 ? 5.771 -2.939 -16.888 1.00 90.56 86 ARG A N 1
ATOM 704 C CA . ARG A 1 86 ? 7.044 -3.611 -16.576 1.00 90.56 86 ARG A CA 1
ATOM 705 C C . ARG A 1 86 ? 7.093 -5.039 -17.128 1.00 90.56 86 ARG A C 1
ATOM 707 O O . ARG A 1 86 ? 8.098 -5.429 -17.708 1.00 90.56 86 ARG A O 1
ATOM 714 N N . LEU A 1 87 ? 6.025 -5.820 -16.942 1.00 88.81 87 LEU A N 1
ATOM 715 C CA . LEU A 1 87 ? 5.956 -7.197 -17.441 1.00 88.81 87 LEU A CA 1
ATOM 716 C C . LEU A 1 87 ? 5.897 -7.263 -18.973 1.00 88.81 87 LEU A C 1
ATOM 718 O O . LEU A 1 87 ? 6.543 -8.122 -19.556 1.00 88.81 87 LEU A O 1
ATOM 722 N N . ALA A 1 88 ? 5.174 -6.347 -19.622 1.00 91.00 88 ALA A N 1
ATOM 723 C CA . ALA A 1 88 ? 5.078 -6.288 -21.084 1.00 91.00 88 ALA A CA 1
ATOM 724 C C . ALA A 1 88 ? 6.385 -5.845 -21.772 1.00 91.00 88 ALA A C 1
ATOM 726 O O . ALA A 1 88 ? 6.631 -6.162 -22.939 1.00 91.00 88 ALA A O 1
ATOM 727 N N . VAL A 1 89 ? 7.211 -5.074 -21.064 1.00 92.94 89 VAL A N 1
ATOM 728 C CA . VAL A 1 89 ? 8.553 -4.676 -21.504 1.00 92.94 89 VAL A CA 1
ATOM 729 C C . VAL A 1 89 ? 9.551 -5.837 -21.390 1.00 92.94 89 VAL A C 1
ATOM 731 O O . VAL A 1 89 ? 10.447 -5.939 -22.225 1.00 92.94 89 VAL A O 1
ATOM 734 N N . GLY A 1 90 ? 9.371 -6.732 -20.412 1.00 88.56 90 GLY A N 1
ATOM 735 C CA . GLY A 1 90 ? 10.213 -7.915 -20.22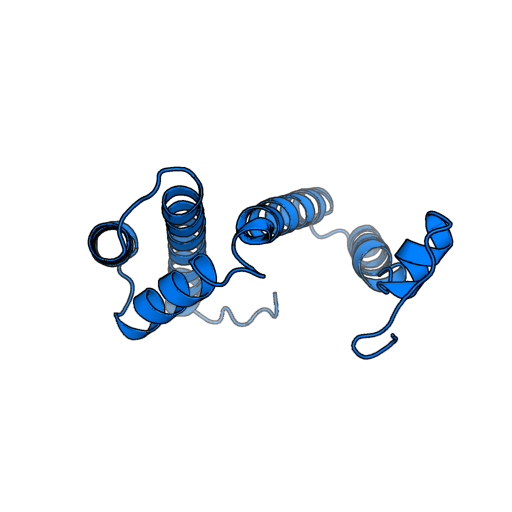4 1.00 88.56 90 GLY A CA 1
ATOM 736 C C . GLY A 1 90 ? 11.666 -7.569 -19.886 1.00 88.56 90 GLY A C 1
ATOM 737 O O . GLY A 1 90 ? 11.943 -6.630 -19.128 1.00 88.56 90 GLY A O 1
ATOM 738 N N . ASP A 1 91 ? 12.595 -8.332 -20.460 1.00 90.69 91 ASP A N 1
ATOM 739 C CA . ASP A 1 91 ? 14.039 -8.178 -20.241 1.00 90.69 91 ASP A CA 1
ATOM 740 C C . ASP A 1 91 ? 14.757 -7.425 -21.368 1.00 90.69 91 ASP A C 1
ATOM 742 O O . ASP A 1 91 ? 15.977 -7.302 -21.339 1.00 90.69 91 ASP A O 1
ATOM 746 N N . ASP A 1 92 ? 14.012 -6.849 -22.320 1.00 94.75 92 ASP A N 1
ATOM 747 C CA . ASP A 1 92 ? 14.567 -5.992 -23.372 1.00 94.75 92 ASP A CA 1
ATOM 748 C C . ASP A 1 92 ? 15.235 -4.745 -22.750 1.00 94.75 92 ASP A C 1
ATOM 750 O O . ASP A 1 92 ? 14.539 -3.876 -22.202 1.00 94.75 92 ASP A O 1
ATOM 754 N N . PRO A 1 93 ? 16.571 -4.604 -22.839 1.00 92.12 93 PRO A N 1
ATOM 755 C CA . PRO A 1 93 ? 17.287 -3.518 -22.173 1.00 92.12 93 PRO A CA 1
ATOM 756 C C . PRO A 1 93 ? 16.907 -2.128 -22.696 1.00 92.12 93 PRO A C 1
ATOM 758 O O . PRO A 1 93 ? 16.848 -1.170 -21.919 1.00 92.12 93 PRO A O 1
ATOM 761 N N . ILE A 1 94 ? 16.620 -2.004 -23.996 1.00 96.56 94 ILE A N 1
ATOM 762 C CA . ILE A 1 94 ? 16.269 -0.730 -24.634 1.00 96.56 94 ILE A CA 1
ATOM 763 C C . ILE A 1 94 ? 14.882 -0.304 -24.161 1.00 96.56 94 ILE A C 1
ATOM 765 O O . ILE A 1 94 ? 14.701 0.825 -23.694 1.00 96.56 94 ILE A O 1
ATOM 769 N N . ARG A 1 95 ? 13.908 -1.220 -24.205 1.00 94.44 95 ARG A N 1
ATOM 770 C CA . ARG A 1 95 ? 12.539 -0.936 -23.750 1.00 94.44 95 ARG A CA 1
ATOM 771 C C . ARG A 1 95 ? 12.476 -0.693 -22.243 1.00 94.44 95 ARG A C 1
ATOM 773 O O . ARG A 1 95 ? 11.734 0.189 -21.815 1.00 94.44 95 ARG A O 1
ATOM 780 N N . ARG A 1 96 ? 13.279 -1.394 -21.432 1.00 90.62 96 ARG A N 1
ATOM 781 C CA . ARG A 1 96 ? 13.396 -1.129 -19.983 1.00 90.62 96 ARG A CA 1
ATOM 782 C C . ARG A 1 96 ? 13.934 0.264 -19.706 1.00 90.62 96 ARG A C 1
ATOM 784 O O . ARG A 1 96 ? 13.360 0.974 -18.883 1.00 90.62 96 ARG A O 1
ATOM 791 N N . LYS A 1 97 ? 14.997 0.675 -20.403 1.00 91.44 97 LYS A N 1
ATOM 792 C CA . LYS A 1 97 ? 15.558 2.024 -20.266 1.00 91.44 97 LYS A CA 1
ATOM 793 C C . LYS A 1 97 ? 14.528 3.091 -20.642 1.00 91.44 97 LYS A C 1
ATOM 795 O O . LYS A 1 97 ? 14.358 4.049 -19.892 1.00 91.44 97 LYS A O 1
ATOM 800 N N . ALA A 1 98 ? 13.810 2.900 -21.750 1.00 90.38 98 ALA A N 1
ATOM 801 C CA . ALA A 1 98 ? 12.745 3.806 -22.175 1.00 90.38 98 ALA A CA 1
ATOM 802 C C . ALA A 1 98 ? 11.598 3.875 -21.152 1.00 90.38 98 ALA A C 1
ATOM 804 O O . ALA A 1 98 ? 11.155 4.964 -20.804 1.00 90.38 98 ALA A O 1
ATOM 805 N N . PHE A 1 99 ? 11.164 2.735 -20.609 1.00 89.81 99 PHE A N 1
ATOM 806 C CA . PHE A 1 99 ? 10.137 2.676 -19.566 1.00 89.81 99 PHE A CA 1
ATOM 807 C C . PHE A 1 99 ? 10.542 3.430 -18.292 1.00 89.81 99 PHE A C 1
ATOM 809 O O . PHE A 1 99 ? 9.752 4.208 -17.766 1.00 89.81 99 PHE A O 1
ATOM 816 N N . VAL A 1 100 ? 11.771 3.233 -17.806 1.00 88.62 100 VAL A N 1
ATOM 817 C CA . VAL A 1 100 ? 12.287 3.949 -16.626 1.00 88.62 100 VAL A CA 1
ATOM 818 C C . VAL A 1 100 ? 12.363 5.454 -16.893 1.00 88.62 100 VAL A C 1
ATOM 820 O O . VAL A 1 100 ? 11.961 6.241 -16.037 1.00 88.62 100 VAL A O 1
ATOM 823 N N . ALA A 1 101 ? 12.830 5.857 -18.079 1.00 88.00 101 ALA A N 1
ATOM 824 C CA . ALA A 1 101 ? 12.877 7.261 -18.479 1.00 88.00 101 ALA A CA 1
ATOM 825 C C . ALA A 1 101 ? 11.477 7.886 -18.576 1.00 88.00 101 ALA A C 1
ATOM 827 O O . ALA A 1 101 ? 11.296 9.020 -18.152 1.00 88.00 101 ALA A O 1
ATOM 828 N N . GLU A 1 102 ? 10.476 7.154 -19.063 1.00 86.44 102 GLU A N 1
ATOM 829 C CA . GLU A 1 102 ? 9.092 7.635 -19.092 1.00 86.44 102 GLU A CA 1
ATOM 830 C C . GLU A 1 102 ? 8.516 7.773 -17.675 1.00 86.44 102 GLU A C 1
ATOM 832 O O . GLU A 1 102 ? 7.931 8.800 -17.340 1.00 86.44 102 GLU A O 1
ATOM 837 N N . LEU A 1 103 ? 8.721 6.761 -16.825 1.00 82.88 103 LEU A N 1
ATOM 838 C CA . LEU A 1 103 ? 8.154 6.717 -15.477 1.00 82.88 103 LEU A CA 1
ATOM 839 C C . LEU A 1 103 ? 8.744 7.790 -14.552 1.00 82.88 103 LEU A C 1
ATOM 841 O O . LEU A 1 103 ? 8.010 8.387 -13.770 1.00 82.88 103 LEU A O 1
ATOM 845 N N . TYR A 1 104 ? 10.057 8.016 -14.625 1.00 82.38 104 TYR A N 1
ATOM 846 C CA . TYR A 1 104 ? 10.771 8.909 -13.706 1.00 82.38 104 TYR A CA 1
ATOM 847 C C . TYR A 1 104 ? 11.250 10.209 -14.353 1.00 82.38 104 TYR A C 1
ATOM 849 O O . TYR A 1 104 ? 11.357 11.222 -13.671 1.00 82.38 104 TYR A O 1
ATOM 857 N N . GLY A 1 105 ? 11.524 10.213 -15.657 1.00 75.56 105 GLY A N 1
ATOM 858 C CA . GLY A 1 105 ? 12.053 11.384 -16.364 1.00 75.56 105 GLY A CA 1
ATOM 859 C C . GLY A 1 105 ? 11.005 12.454 -16.663 1.00 75.56 105 GLY A C 1
ATOM 860 O O . GLY A 1 105 ? 11.367 13.601 -16.903 1.00 75.56 105 GLY A O 1
ATOM 861 N N . LYS A 1 106 ? 9.715 12.101 -16.607 1.00 69.75 106 LYS A N 1
ATOM 862 C CA . LYS A 1 106 ? 8.591 13.038 -16.749 1.00 69.75 106 LYS A CA 1
ATOM 863 C C . LYS A 1 106 ? 7.804 13.233 -15.459 1.00 69.75 106 LYS A C 1
ATOM 865 O O . LYS A 1 106 ? 6.692 13.746 -15.522 1.00 69.75 106 LYS A O 1
ATOM 870 N N . MET A 1 107 ? 8.329 12.791 -14.309 1.00 64.31 107 MET A N 1
ATOM 871 C CA . MET A 1 107 ? 7.615 12.889 -13.036 1.00 64.31 107 MET A CA 1
ATOM 872 C C . MET A 1 107 ? 7.139 14.321 -12.820 1.00 64.31 107 MET A C 1
ATOM 874 O O . MET A 1 107 ? 7.930 15.219 -12.533 1.00 64.31 107 MET A O 1
ATOM 878 N N . HIS A 1 108 ? 5.833 14.514 -12.975 1.00 65.50 108 HIS A N 1
ATOM 879 C CA . HIS A 1 108 ? 5.237 15.808 -12.765 1.00 65.50 108 HIS A CA 1
ATOM 880 C C . HIS A 1 108 ? 5.383 16.146 -11.282 1.00 65.50 108 HIS A C 1
ATOM 882 O O . HIS A 1 108 ? 4.801 15.479 -10.424 1.00 65.50 108 HIS A O 1
ATOM 888 N N . SER A 1 109 ? 6.164 17.179 -10.960 1.00 69.75 109 SER A N 1
ATOM 889 C CA . SER A 1 109 ? 6.005 17.848 -9.674 1.00 69.75 109 SER A CA 1
ATOM 890 C C . SER A 1 109 ? 4.556 18.348 -9.569 1.00 69.75 109 SER A C 1
ATOM 892 O O . SER A 1 109 ? 3.947 18.647 -10.607 1.00 69.75 109 SER A O 1
ATOM 894 N N . PRO A 1 110 ? 3.986 18.475 -8.357 1.00 69.00 110 PRO A N 1
ATOM 895 C CA . PRO A 1 110 ? 2.678 19.106 -8.176 1.00 69.00 110 PRO A CA 1
ATOM 896 C C . PRO A 1 110 ? 2.565 20.445 -8.923 1.00 69.00 110 PRO A C 1
ATOM 898 O O . PRO A 1 110 ? 1.552 20.721 -9.556 1.00 69.00 110 PRO A O 1
ATOM 901 N N . GLU A 1 111 ? 3.656 21.213 -8.948 1.00 73.50 111 GLU A N 1
ATOM 902 C CA . GLU A 1 111 ? 3.798 22.445 -9.723 1.00 73.50 111 GLU A CA 1
ATOM 903 C C . GLU A 1 111 ? 3.640 22.232 -11.235 1.00 73.50 111 GLU A C 1
ATOM 905 O O . GLU A 1 111 ? 2.837 22.910 -11.871 1.00 73.50 111 GLU A O 1
ATOM 910 N N . SER A 1 112 ? 4.351 21.268 -11.824 1.00 72.19 112 SER A N 1
ATOM 911 C CA . SER A 1 112 ? 4.247 20.998 -13.264 1.00 72.19 112 SER A CA 1
ATOM 912 C C . SER A 1 112 ? 2.863 20.482 -13.678 1.00 72.19 112 SER A C 1
ATOM 914 O O . SER A 1 112 ? 2.426 20.747 -14.795 1.00 72.19 112 SER A O 1
ATOM 916 N N . LEU A 1 113 ? 2.149 19.795 -12.777 1.00 72.50 113 LEU A N 1
ATOM 917 C CA . LEU A 1 113 ? 0.770 19.358 -13.005 1.00 72.50 113 LEU A CA 1
ATOM 918 C C . LEU A 1 113 ? -0.198 20.549 -12.982 1.00 72.50 113 LEU A C 1
ATOM 920 O O . LEU A 1 113 ? -1.051 20.673 -13.857 1.00 72.50 113 LEU A O 1
ATOM 924 N N . CYS A 1 114 ? -0.033 21.438 -12.001 1.00 78.94 114 CYS A N 1
ATOM 925 C CA . CYS A 1 114 ? -0.763 22.697 -11.900 1.00 78.94 114 CYS A CA 1
ATOM 926 C C . CYS A 1 114 ? -0.577 23.547 -13.168 1.00 78.94 114 CYS A C 1
ATOM 928 O O . CYS A 1 114 ? -1.559 23.915 -13.813 1.00 78.94 114 CYS A O 1
ATOM 930 N N . LEU A 1 115 ? 0.673 23.752 -13.596 1.00 77.56 115 LEU A N 1
ATOM 931 C CA . LEU A 1 115 ? 1.011 24.479 -14.823 1.00 77.56 115 LEU A CA 1
ATOM 932 C C . LEU A 1 115 ? 0.390 23.845 -16.076 1.00 77.56 115 LEU A C 1
ATOM 934 O O . LEU A 1 115 ? -0.193 24.559 -16.889 1.00 77.56 115 LEU A O 1
ATOM 938 N N . ALA A 1 116 ? 0.464 22.517 -16.220 1.00 73.06 116 ALA A N 1
ATOM 939 C CA . ALA A 1 116 ? -0.086 21.806 -17.379 1.00 73.06 116 ALA A CA 1
ATOM 940 C C . ALA A 1 116 ? -1.613 21.936 -17.510 1.00 73.06 116 ALA A C 1
ATOM 942 O O . ALA A 1 116 ? -2.148 21.820 -18.612 1.00 73.06 116 ALA A O 1
ATOM 943 N N . LEU A 1 117 ? -2.314 22.176 -16.400 1.00 79.19 117 LEU A N 1
ATOM 944 C CA . LEU A 1 117 ? -3.772 22.290 -16.349 1.00 79.19 117 LEU A CA 1
ATOM 945 C C . LEU A 1 117 ? -4.259 23.733 -16.151 1.00 79.19 117 LEU A C 1
ATOM 947 O O . LEU A 1 117 ? -5.452 23.948 -15.944 1.00 79.19 117 LEU A O 1
ATOM 951 N N . GLY A 1 118 ? -3.358 24.722 -16.190 1.00 82.69 118 GLY A N 1
ATOM 952 C CA . GLY A 1 118 ? -3.702 26.127 -15.944 1.00 82.69 118 GLY A CA 1
ATOM 953 C C . GLY A 1 118 ? -4.206 26.399 -14.521 1.00 82.69 118 GLY A C 1
ATOM 954 O O . GLY A 1 118 ? -4.889 27.393 -14.284 1.00 82.69 118 GLY A O 1
ATOM 955 N N . VAL A 1 119 ? -3.891 25.516 -13.571 1.00 83.94 119 VAL A N 1
ATOM 956 C CA . VAL A 1 119 ? -4.232 25.663 -12.154 1.00 83.94 119 VAL A CA 1
ATOM 957 C C . VAL A 1 119 ? -3.068 26.366 -11.449 1.00 83.94 119 VAL A C 1
ATOM 959 O O . VAL A 1 119 ? -1.931 25.921 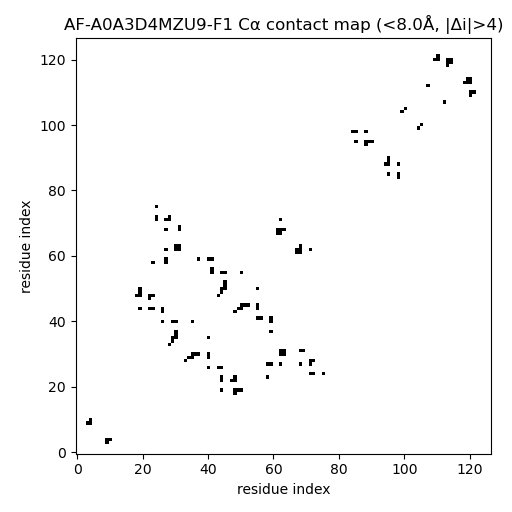-11.588 1.00 83.94 119 VAL A O 1
ATOM 962 N N . PRO A 1 120 ? -3.297 27.434 -10.666 1.00 82.00 120 PRO A N 1
ATOM 963 C CA . PRO A 1 120 ? -2.235 28.048 -9.875 1.00 82.00 120 PRO A CA 1
ATOM 964 C C . PRO A 1 120 ? -1.657 27.052 -8.863 1.00 82.00 120 PRO A C 1
ATOM 966 O O . PRO A 1 120 ? -2.394 26.492 -8.049 1.00 82.00 120 PRO A O 1
ATOM 969 N N . TYR A 1 121 ? -0.342 26.838 -8.898 1.00 79.88 121 TYR A N 1
ATOM 970 C CA . TYR A 1 121 ? 0.336 26.041 -7.879 1.00 79.88 121 TYR A CA 1
ATOM 971 C C . TYR A 1 121 ? 0.376 26.812 -6.552 1.00 79.88 121 TYR A C 1
ATOM 973 O O . TYR A 1 121 ? 0.718 27.993 -6.533 1.00 79.88 121 TYR A O 1
ATOM 981 N N . ARG A 1 122 ? 0.030 26.146 -5.445 1.00 77.69 122 ARG A N 1
ATOM 982 C C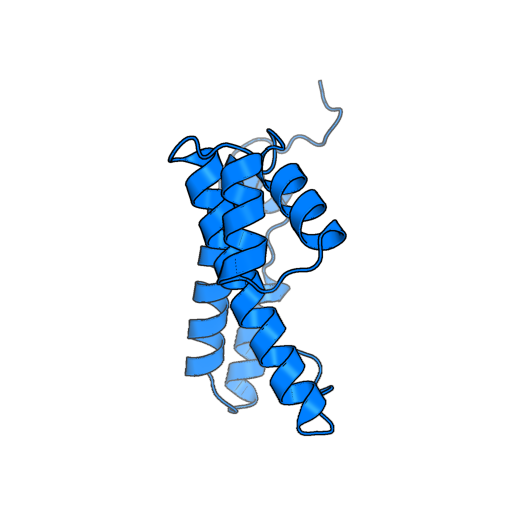A . ARG A 1 122 ? 0.174 26.674 -4.082 1.00 77.69 122 ARG A CA 1
ATOM 983 C C . ARG A 1 122 ? 0.972 25.689 -3.250 1.00 77.69 122 ARG A C 1
ATOM 985 O O . ARG A 1 122 ? 0.631 24.505 -3.192 1.00 77.69 122 ARG A O 1
ATOM 992 N N . SER A 1 123 ? 2.020 26.178 -2.606 1.00 71.81 123 SER A N 1
ATOM 993 C CA . SER A 1 123 ? 2.781 25.397 -1.646 1.00 71.81 123 SER A CA 1
ATOM 994 C C . SER A 1 123 ? 2.064 25.372 -0.291 1.00 71.81 123 SER A C 1
ATOM 996 O O . SER A 1 123 ? 1.189 26.191 0.005 1.00 71.81 123 SER A O 1
ATOM 998 N N . TYR A 1 124 ? 2.391 24.385 0.544 1.00 45.91 124 TYR A N 1
ATOM 999 C CA . TYR A 1 124 ? 1.823 24.298 1.887 1.00 45.91 124 TYR A CA 1
ATOM 1000 C C . TYR A 1 124 ? 2.275 25.507 2.725 1.00 45.91 124 TYR A C 1
ATOM 1002 O O . TYR A 1 124 ? 3.451 25.612 3.062 1.00 45.91 124 TYR A O 1
ATOM 1010 N N . GLY A 1 125 ? 1.336 26.394 3.068 1.00 58.66 125 GLY A N 1
ATOM 1011 C CA . GLY A 1 125 ? 1.593 27.628 3.826 1.00 58.66 125 GLY A CA 1
ATOM 1012 C C . GLY A 1 125 ? 1.240 28.919 3.081 1.00 58.66 125 GLY A C 1
ATOM 1013 O O . GLY A 1 125 ? 1.157 29.970 3.719 1.00 58.66 125 GLY A O 1
ATOM 1014 N N . ASP A 1 126 ? 0.965 28.844 1.777 1.00 61.28 126 ASP A N 1
ATOM 1015 C CA . ASP A 1 126 ? 0.515 29.994 0.990 1.00 61.28 126 ASP A CA 1
ATOM 1016 C C . ASP A 1 126 ? -0.955 30.319 1.322 1.00 61.28 126 ASP A C 1
ATOM 1018 O O . ASP A 1 126 ? -1.847 29.492 1.104 1.00 61.28 126 ASP A O 1
ATOM 1022 N N . LYS A 1 127 ? -1.203 31.511 1.884 1.00 52.56 127 LYS A N 1
ATOM 1023 C CA . LYS A 1 127 ? -2.554 32.053 2.135 1.00 52.56 127 LYS A CA 1
ATOM 1024 C C . LYS A 1 127 ? -3.218 32.477 0.822 1.00 52.56 127 LYS A C 1
ATOM 1026 O O . LYS A 1 127 ? -2.595 33.269 0.089 1.00 52.56 127 LYS A O 1
#

Secondary structure (DSSP, 8-state):
------SHHHHHHHHHHHHHHHHHHHHHHHHHHS---HHHHHHHHHHTT---HHHHHHHHHHHH-HHHHTTHHHHHHHHHHHHHHHHHHTT-HHHHHHHHHHHHHT---HHHHHHHTTPPP--TT--